Protein AF-A0A846SLR5-F1 (afdb_monomer_lite)

pLDDT: mean 85.59, std 12.92, range [47.41, 97.38]

Radius of gyration: 14.74 Å; chains: 1; bounding box: 40×34×34 Å

Sequence (86 aa):
MLKEQHCVSLMTTEVVEQQGGGGYKYSRFGVEDFLADSITLIQFESMGGEYSRSLIVRKMRRTKNDEDVHPLEISPHGITVHDIEE

Foldseek 3Di:
DVVVVVDDDDDDADDDPDDDDDDDAQHPVNVVVVVDQWGKDWDQQPDDDPARIWIATPHHPPDDDDGDIWGWDQDPVGIDTHDPDD

Structure (mmCIF, N/CA/C/O backbone):
data_AF-A0A846SLR5-F1
#
_entry.id   AF-A0A846SLR5-F1
#
loop_
_atom_site.group_PDB
_atom_site.id
_atom_site.type_symbol
_atom_site.label_atom_id
_atom_site.label_alt_id
_atom_site.label_comp_id
_atom_site.label_asym_id
_atom_site.label_entity_id
_atom_site.label_seq_id
_atom_site.pdbx_PDB_ins_code
_atom_site.Cartn_x
_atom_site.Cartn_y
_atom_site.Cartn_z
_atom_site.occupancy
_atom_site.B_iso_or_equiv
_atom_site.auth_seq_id
_atom_site.auth_comp_id
_atom_site.auth_asym_id
_atom_site.auth_atom_id
_atom_site.pdbx_PDB_model_num
ATOM 1 N N . MET A 1 1 ? -18.863 10.577 9.597 1.00 71.44 1 MET A N 1
ATOM 2 C CA . MET A 1 1 ? -19.320 10.446 8.194 1.00 71.44 1 MET A CA 1
ATOM 3 C C . MET A 1 1 ? -18.913 9.125 7.527 1.00 71.44 1 MET A C 1
ATOM 5 O O . MET A 1 1 ? -19.780 8.279 7.424 1.00 71.44 1 MET A O 1
ATOM 9 N N . LEU A 1 2 ? -17.654 8.861 7.119 1.00 85.69 2 LEU A N 1
ATOM 10 C CA . LEU A 1 2 ? -17.315 7.577 6.447 1.00 85.69 2 LEU A CA 1
ATOM 11 C C . LEU A 1 2 ? -17.403 6.349 7.372 1.00 85.69 2 LEU A C 1
ATOM 13 O O . LEU A 1 2 ? -18.016 5.351 7.015 1.00 85.69 2 LEU A O 1
ATOM 17 N N . LYS A 1 3 ? -16.882 6.444 8.603 1.00 86.12 3 LYS A N 1
ATOM 18 C CA . LYS A 1 3 ? -16.986 5.353 9.594 1.00 86.12 3 LYS A CA 1
ATOM 19 C C . LYS A 1 3 ? -18.427 5.011 9.990 1.00 86.12 3 LYS A C 1
ATOM 21 O O . LYS A 1 3 ? -18.700 3.884 10.379 1.00 86.12 3 LYS A O 1
ATOM 26 N N . GLU A 1 4 ? -19.340 5.974 9.887 1.00 94.06 4 GLU A N 1
ATOM 27 C CA . GLU A 1 4 ? -20.763 5.787 10.203 1.00 94.06 4 GLU A CA 1
ATOM 28 C C . GLU A 1 4 ? -21.518 5.034 9.101 1.00 94.06 4 GLU A C 1
ATOM 30 O O . GLU A 1 4 ? -22.603 4.530 9.355 1.00 94.06 4 GLU A O 1
ATOM 35 N N . GLN A 1 5 ? -20.963 4.928 7.887 1.00 94.19 5 GLN A N 1
ATOM 36 C CA . GLN A 1 5 ? -21.596 4.180 6.793 1.00 94.19 5 GLN A CA 1
ATOM 37 C C . GLN A 1 5 ? -21.445 2.658 6.944 1.00 94.19 5 GLN A C 1
ATOM 39 O O . GLN A 1 5 ? -21.983 1.914 6.131 1.00 94.19 5 GLN A O 1
ATOM 44 N N . HIS A 1 6 ? -20.707 2.187 7.959 1.00 91.56 6 HIS A N 1
ATOM 45 C CA . HIS A 1 6 ? -20.451 0.764 8.210 1.00 91.56 6 HIS A CA 1
ATOM 46 C C . HIS A 1 6 ? -19.908 -0.004 6.987 1.00 91.56 6 HIS A C 1
ATOM 48 O O . HIS A 1 6 ? -20.124 -1.207 6.854 1.00 91.56 6 HIS A O 1
ATOM 54 N N . CYS A 1 7 ? -19.176 0.677 6.103 1.00 93.88 7 CYS A N 1
ATOM 55 C CA . CYS A 1 7 ? -18.542 0.087 4.930 1.00 93.88 7 CYS A CA 1
ATOM 56 C C . CYS A 1 7 ? -17.013 0.061 5.064 1.00 93.88 7 CYS A C 1
ATOM 58 O O . CYS A 1 7 ? -16.412 0.870 5.776 1.00 93.88 7 CYS A O 1
ATOM 60 N N . VAL A 1 8 ? -16.372 -0.859 4.338 1.00 93.81 8 VAL A N 1
ATOM 61 C CA . VAL A 1 8 ? -14.921 -0.818 4.122 1.00 93.81 8 VAL A CA 1
ATOM 62 C C . VAL A 1 8 ? -14.639 0.266 3.089 1.00 93.81 8 VAL A C 1
ATOM 64 O O . VAL A 1 8 ? -15.214 0.258 2.003 1.00 93.81 8 VAL A O 1
ATOM 67 N N . SER A 1 9 ? -13.779 1.217 3.440 1.00 94.44 9 SER A N 1
ATOM 68 C CA . SER A 1 9 ? -13.421 2.345 2.579 1.00 94.44 9 SER A CA 1
ATOM 69 C C . SER A 1 9 ? -11.932 2.310 2.264 1.00 94.44 9 SER A C 1
ATOM 71 O O . SER A 1 9 ? -11.114 2.161 3.170 1.00 94.44 9 SER A O 1
ATOM 73 N N . LEU A 1 10 ? -11.593 2.502 0.990 1.00 94.44 10 LEU A N 1
ATOM 74 C CA . LEU A 1 10 ? -10.228 2.740 0.533 1.00 94.44 10 LEU A CA 1
ATOM 75 C C . LEU A 1 10 ? -10.099 4.210 0.130 1.00 94.44 10 LEU A C 1
ATOM 77 O O . LEU A 1 10 ? -10.927 4.724 -0.621 1.00 94.44 10 LEU A O 1
ATOM 81 N N . MET A 1 11 ? -9.069 4.884 0.634 1.00 93.31 11 MET A N 1
ATOM 82 C CA . MET A 1 11 ? -8.731 6.257 0.263 1.00 93.31 11 MET A CA 1
ATOM 83 C C . MET A 1 11 ? -7.354 6.263 -0.388 1.00 93.31 11 MET A C 1
ATOM 85 O O . MET A 1 11 ? -6.420 5.665 0.140 1.00 93.31 11 MET A O 1
ATOM 89 N N . THR A 1 12 ? -7.226 6.947 -1.520 1.00 93.81 12 THR A N 1
ATOM 90 C CA . THR A 1 12 ? -5.957 7.095 -2.237 1.00 93.81 12 THR A CA 1
ATOM 91 C C . THR A 1 12 ? -5.383 8.481 -1.987 1.00 93.81 12 THR A C 1
ATOM 93 O O . THR A 1 12 ? -6.095 9.478 -2.105 1.00 93.81 12 THR A O 1
ATOM 96 N N . THR A 1 13 ? -4.094 8.548 -1.679 1.00 92.06 13 THR A N 1
ATOM 97 C CA . THR A 1 13 ? -3.318 9.790 -1.625 1.00 92.06 13 THR A CA 1
ATOM 98 C C . THR A 1 13 ? -2.015 9.578 -2.381 1.00 92.06 13 THR A C 1
ATOM 100 O O . THR A 1 13 ? -1.585 8.444 -2.589 1.00 92.06 13 THR A O 1
ATOM 103 N N . GLU A 1 14 ? -1.404 10.667 -2.814 1.00 89.75 14 GLU A N 1
ATOM 104 C CA . GLU A 1 14 ? -0.087 10.663 -3.439 1.00 89.75 14 GLU A CA 1
ATOM 105 C C . GLU A 1 14 ? 0.963 11.137 -2.432 1.00 89.75 14 GLU A C 1
ATOM 107 O O . GLU A 1 14 ? 0.667 11.876 -1.491 1.00 89.75 14 GLU A O 1
ATOM 112 N N . VAL A 1 15 ? 2.210 10.737 -2.645 1.00 87.00 15 VAL A N 1
ATOM 113 C CA . VAL A 1 15 ? 3.355 11.251 -1.895 1.00 87.00 15 VAL A CA 1
ATOM 114 C C . VAL A 1 15 ? 4.278 11.925 -2.894 1.00 87.00 15 VAL A C 1
ATOM 116 O O . VAL A 1 15 ? 4.558 11.380 -3.957 1.00 87.00 15 VAL A O 1
ATOM 119 N N . VAL A 1 16 ? 4.734 13.131 -2.568 1.00 80.19 16 VAL A N 1
ATOM 120 C CA . VAL A 1 16 ? 5.751 13.805 -3.376 1.00 80.19 16 VAL A CA 1
ATOM 121 C C . VAL A 1 16 ? 7.093 13.153 -3.061 1.00 80.19 16 VAL A C 1
ATOM 123 O O . VAL A 1 16 ? 7.487 13.133 -1.894 1.00 80.19 16 VAL A O 1
ATOM 126 N N . GLU A 1 17 ? 7.785 12.634 -4.079 1.00 69.88 17 GLU A N 1
ATOM 127 C CA . GLU A 1 17 ? 9.133 12.081 -3.919 1.00 69.88 17 GLU A CA 1
ATOM 128 C C . GLU A 1 17 ? 10.051 13.126 -3.282 1.00 69.88 17 GLU A C 1
ATOM 130 O O . GLU A 1 17 ? 10.291 14.210 -3.823 1.00 69.88 17 GLU A O 1
ATOM 135 N N . GLN A 1 18 ? 10.527 12.822 -2.079 1.00 63.62 18 GLN A N 1
ATOM 136 C CA . GLN A 1 18 ? 11.270 13.779 -1.286 1.00 63.62 18 GLN A CA 1
ATOM 137 C C . GLN A 1 18 ? 12.752 13.709 -1.654 1.00 63.62 18 GLN A C 1
ATOM 139 O O . GLN A 1 18 ? 13.476 12.816 -1.219 1.00 63.62 18 GLN A O 1
ATOM 144 N N . GLN A 1 19 ? 13.226 14.682 -2.433 1.00 49.66 19 GLN A N 1
ATOM 145 C CA . GLN A 1 19 ? 14.661 14.893 -2.604 1.00 49.66 19 GLN A CA 1
ATOM 146 C C . GLN A 1 19 ? 15.236 15.550 -1.341 1.00 49.66 19 GLN A C 1
ATOM 148 O O . GLN A 1 19 ? 15.174 16.764 -1.166 1.00 49.66 19 GLN A O 1
ATOM 153 N N . GLY A 1 20 ? 15.790 14.723 -0.451 1.00 49.47 20 GLY A N 1
ATOM 154 C CA . GLY A 1 20 ? 16.640 15.157 0.659 1.00 49.47 20 GLY A CA 1
ATOM 155 C C . GLY A 1 20 ? 15.986 15.154 2.046 1.00 49.47 20 GLY A C 1
ATOM 156 O O . GLY A 1 20 ? 14.958 15.788 2.265 1.00 49.47 20 GLY A O 1
ATOM 157 N N . GLY A 1 21 ? 16.662 14.467 2.979 1.00 47.41 21 GLY A N 1
ATOM 158 C CA . GLY A 1 21 ? 16.851 14.738 4.420 1.00 47.41 21 GLY A CA 1
ATOM 159 C C . GLY A 1 21 ? 15.669 14.982 5.372 1.00 47.41 21 GLY A C 1
ATOM 160 O O . GLY A 1 21 ? 15.863 14.896 6.583 1.00 47.41 21 GLY A O 1
ATOM 161 N N . GLY A 1 22 ? 14.472 15.307 4.893 1.00 50.38 22 GLY A N 1
ATOM 162 C CA . GLY A 1 22 ? 13.282 15.463 5.723 1.00 50.38 22 GLY A CA 1
ATOM 163 C C . GLY A 1 22 ? 12.630 14.107 5.972 1.00 50.38 22 GLY A C 1
ATOM 164 O O . GLY A 1 22 ? 12.568 13.285 5.066 1.00 50.38 22 GLY A O 1
ATOM 165 N N . GLY A 1 23 ? 12.179 13.869 7.206 1.00 57.31 23 GLY A N 1
ATOM 166 C CA . GLY A 1 23 ? 11.647 12.574 7.638 1.00 57.31 23 GLY A CA 1
ATOM 167 C C . GLY A 1 23 ? 10.555 12.005 6.724 1.00 57.31 23 GLY A C 1
ATOM 168 O O . GLY A 1 23 ? 9.802 12.756 6.107 1.00 57.31 23 GLY A O 1
ATOM 169 N N . TYR A 1 24 ? 10.481 10.671 6.679 1.00 62.00 24 TYR A N 1
ATOM 170 C CA . TYR A 1 24 ? 9.563 9.902 5.836 1.00 62.00 24 TYR A CA 1
ATOM 171 C C . TYR A 1 24 ? 8.115 10.399 5.954 1.00 62.00 24 TYR A C 1
ATOM 173 O O . TYR A 1 24 ? 7.496 10.279 7.014 1.00 62.00 24 TYR A O 1
ATOM 181 N N . LYS A 1 25 ? 7.573 10.942 4.859 1.00 73.31 25 LYS A N 1
ATOM 182 C CA . LYS A 1 25 ? 6.146 11.251 4.721 1.00 73.31 25 LYS A CA 1
ATOM 183 C C . LYS A 1 25 ? 5.421 10.066 4.091 1.00 73.31 25 LYS A C 1
ATOM 185 O O . LYS A 1 25 ? 5.883 9.541 3.083 1.00 73.31 25 LYS A O 1
ATOM 190 N N . TYR A 1 26 ? 4.277 9.678 4.656 1.00 81.31 26 TYR A N 1
ATOM 191 C CA . TYR A 1 26 ? 3.429 8.610 4.104 1.00 81.31 26 TYR A CA 1
ATOM 192 C C . TYR A 1 26 ? 2.209 9.145 3.338 1.00 81.31 26 TYR A C 1
ATOM 194 O O . TYR A 1 26 ? 1.475 8.377 2.723 1.00 81.31 26 TYR A O 1
ATOM 202 N N . SER A 1 27 ? 2.012 10.464 3.351 1.00 82.44 27 SER A N 1
ATOM 203 C CA . SER A 1 27 ? 0.945 11.172 2.648 1.00 82.44 27 SER A CA 1
ATOM 204 C C . SER A 1 27 ? 1.380 12.588 2.263 1.00 82.44 27 SER A C 1
ATOM 206 O O . SER A 1 27 ? 2.370 13.115 2.787 1.00 82.44 27 SER A O 1
ATOM 208 N N . ARG A 1 28 ? 0.652 13.221 1.334 1.00 85.00 28 ARG A N 1
ATOM 209 C CA . ARG A 1 28 ? 0.987 14.551 0.800 1.00 85.00 28 ARG A CA 1
ATOM 210 C C . ARG A 1 28 ? 1.043 15.62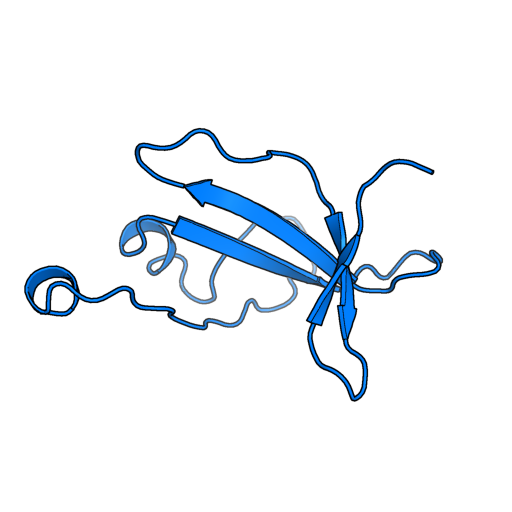1 1.887 1.00 85.00 28 ARG A C 1
ATOM 212 O O . ARG A 1 28 ? 1.994 16.409 1.923 1.00 85.00 28 ARG A O 1
ATOM 219 N N . PHE A 1 29 ? 0.035 15.660 2.758 1.00 85.81 29 PHE A N 1
ATOM 220 C CA . PHE A 1 29 ? -0.106 16.706 3.774 1.00 85.81 29 PHE A CA 1
ATOM 221 C C . PHE A 1 29 ? 0.254 16.237 5.188 1.00 85.81 29 PHE A C 1
ATOM 223 O O . PHE A 1 29 ? 0.400 17.075 6.078 1.00 85.81 29 PHE A O 1
ATOM 230 N N . GLY A 1 30 ? 0.438 14.930 5.404 1.00 83.00 30 GLY A N 1
ATOM 231 C CA . GLY A 1 30 ? 0.745 14.348 6.713 1.00 83.00 30 GLY A CA 1
ATOM 232 C C . GLY A 1 30 ? -0.452 14.314 7.667 1.00 83.00 30 GLY A C 1
ATOM 233 O O . GLY A 1 30 ? -0.305 13.913 8.816 1.00 83.00 30 GLY A O 1
ATOM 234 N N . VAL A 1 31 ? -1.636 14.740 7.223 1.00 86.69 31 VAL A N 1
ATOM 235 C CA . VAL A 1 31 ? -2.874 14.739 8.024 1.00 86.69 31 VAL A CA 1
ATOM 236 C C . VAL A 1 31 ? -3.616 13.416 7.847 1.00 86.69 31 VAL A C 1
ATOM 238 O O . VAL A 1 31 ? -4.241 12.898 8.774 1.00 86.69 31 VAL A O 1
ATOM 241 N N . GLU A 1 32 ? -3.518 12.846 6.653 1.00 88.38 32 GLU A N 1
ATOM 242 C CA . GLU A 1 32 ? -4.172 11.619 6.223 1.00 88.38 32 GLU A CA 1
ATOM 243 C C . GLU A 1 32 ? -3.795 10.436 7.130 1.00 88.38 32 GLU A C 1
ATOM 245 O O . GLU A 1 32 ? -4.655 9.637 7.508 1.00 88.38 32 GLU A O 1
ATOM 250 N N . ASP A 1 33 ? -2.543 10.400 7.588 1.00 86.12 33 ASP A N 1
ATOM 251 C CA . ASP A 1 33 ? -1.983 9.362 8.460 1.00 86.12 33 ASP A CA 1
ATOM 252 C C . ASP A 1 33 ? -2.716 9.261 9.814 1.00 86.12 33 ASP A C 1
ATOM 254 O O . ASP A 1 33 ? -2.788 8.190 10.438 1.00 86.12 33 ASP A O 1
ATOM 258 N N . PHE A 1 34 ? -3.274 10.383 10.285 1.00 87.50 34 PHE A N 1
ATOM 259 C CA . PHE A 1 34 ? -4.021 10.469 11.541 1.00 87.50 34 PHE A CA 1
ATOM 260 C C . PHE A 1 34 ? -5.495 10.106 11.368 1.00 87.50 34 PHE A C 1
ATOM 262 O O . PHE A 1 34 ? -6.096 9.539 12.289 1.00 87.50 34 PHE A O 1
ATOM 269 N N . LEU A 1 35 ? -6.060 10.403 10.196 1.00 90.06 35 LEU A N 1
ATOM 270 C CA . LEU A 1 35 ? -7.447 10.098 9.849 1.00 90.06 35 LEU A CA 1
ATOM 271 C C . LEU A 1 35 ? -7.645 8.602 9.586 1.00 90.06 35 LEU A C 1
ATOM 273 O O . LEU A 1 35 ? -8.658 8.033 10.002 1.00 90.06 35 LEU A O 1
ATOM 277 N N . ALA A 1 36 ? -6.678 7.965 8.926 1.00 91.88 36 ALA A N 1
ATOM 278 C CA . ALA A 1 36 ? -6.766 6.567 8.539 1.00 91.88 36 ALA A CA 1
ATOM 279 C C . ALA A 1 36 ? -6.423 5.611 9.695 1.00 91.88 36 ALA A C 1
ATOM 281 O O . ALA A 1 36 ? -5.475 5.814 10.464 1.00 91.88 36 ALA A O 1
ATOM 282 N N . ASP A 1 37 ? -7.187 4.523 9.811 1.00 93.88 37 ASP A N 1
ATOM 283 C CA . ASP A 1 37 ? -6.861 3.423 10.727 1.00 93.88 37 ASP A CA 1
ATOM 284 C C . ASP A 1 37 ? -5.811 2.474 10.139 1.00 93.88 37 ASP A C 1
ATOM 286 O O . ASP A 1 37 ? -5.061 1.855 10.899 1.00 93.88 37 ASP A O 1
ATOM 290 N N . SER A 1 38 ? -5.728 2.417 8.809 1.00 94.19 38 SER A N 1
ATOM 291 C CA . SER A 1 38 ? -4.781 1.619 8.039 1.00 94.19 38 SER A CA 1
ATOM 292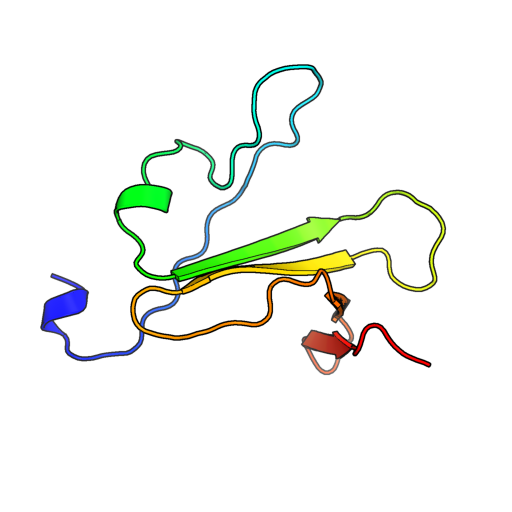 C C . SER A 1 38 ? -4.027 2.481 7.028 1.00 94.19 38 SER A C 1
ATOM 294 O O . SER A 1 38 ? -4.614 3.382 6.431 1.00 94.19 38 SER A O 1
ATOM 296 N N . ILE A 1 39 ? -2.742 2.203 6.825 1.00 94.50 39 ILE A N 1
ATOM 297 C CA . ILE A 1 39 ? -1.897 2.868 5.827 1.00 94.50 39 ILE A CA 1
ATOM 298 C C . ILE A 1 39 ? -1.153 1.782 5.057 1.00 94.50 39 ILE A C 1
ATOM 300 O O . ILE A 1 39 ? -0.414 1.002 5.658 1.00 94.50 39 ILE A O 1
ATOM 304 N N . THR A 1 40 ? -1.328 1.771 3.739 1.00 94.94 40 THR A N 1
ATOM 305 C CA . THR A 1 40 ? -0.608 0.900 2.807 1.00 94.94 40 THR A CA 1
ATOM 306 C C . THR A 1 40 ? 0.123 1.791 1.819 1.00 94.94 40 THR A C 1
ATOM 308 O O . THR A 1 40 ? -0.491 2.682 1.231 1.00 94.94 40 THR A O 1
ATOM 311 N N . LEU A 1 41 ? 1.426 1.575 1.664 1.00 93.69 41 LEU A N 1
ATOM 312 C CA . LEU A 1 41 ? 2.247 2.315 0.714 1.00 93.69 41 LEU A CA 1
ATOM 313 C C . LEU A 1 41 ? 2.574 1.435 -0.480 1.00 93.69 41 LEU A C 1
ATOM 315 O O . LEU A 1 41 ? 2.944 0.280 -0.304 1.00 93.69 41 LEU A O 1
ATOM 319 N N . ILE A 1 42 ? 2.465 2.022 -1.669 1.00 93.38 42 ILE A N 1
ATOM 320 C CA . ILE A 1 42 ? 3.017 1.484 -2.908 1.00 93.38 42 ILE A CA 1
ATOM 321 C C . ILE A 1 42 ? 4.175 2.397 -3.282 1.00 93.38 42 ILE A C 1
ATOM 323 O O . ILE A 1 42 ? 3.977 3.605 -3.438 1.00 93.38 42 ILE A O 1
ATOM 327 N N . GLN A 1 43 ? 5.372 1.837 -3.383 1.00 89.12 43 GLN A N 1
ATOM 328 C CA . GLN A 1 43 ? 6.594 2.593 -3.631 1.00 89.12 43 GLN A CA 1
ATOM 329 C C . GLN A 1 43 ? 7.223 2.141 -4.942 1.00 89.12 43 GLN A C 1
ATOM 331 O O . GLN A 1 43 ? 7.093 0.986 -5.344 1.00 89.12 43 GLN A O 1
ATOM 336 N N . PHE A 1 44 ? 7.857 3.080 -5.641 1.00 88.06 44 PHE A N 1
ATOM 337 C CA . PHE A 1 44 ? 8.713 2.766 -6.774 1.00 88.06 44 PHE A CA 1
ATOM 338 C C . PHE A 1 44 ? 10.141 2.586 -6.260 1.00 88.06 44 PHE A C 1
ATOM 340 O O . PHE A 1 44 ? 10.698 3.495 -5.644 1.00 88.06 44 PHE A O 1
ATOM 347 N N . GLU A 1 45 ? 10.722 1.421 -6.521 1.00 82.81 45 GLU A N 1
ATOM 348 C CA . GLU A 1 45 ? 12.090 1.087 -6.143 1.00 82.81 45 GLU A CA 1
ATOM 349 C C . GLU A 1 45 ? 12.992 1.292 -7.364 1.00 82.81 45 GLU A C 1
ATOM 351 O O . GLU A 1 45 ? 12.847 0.631 -8.391 1.00 82.81 45 GLU A O 1
ATOM 356 N N . SER A 1 46 ? 13.931 2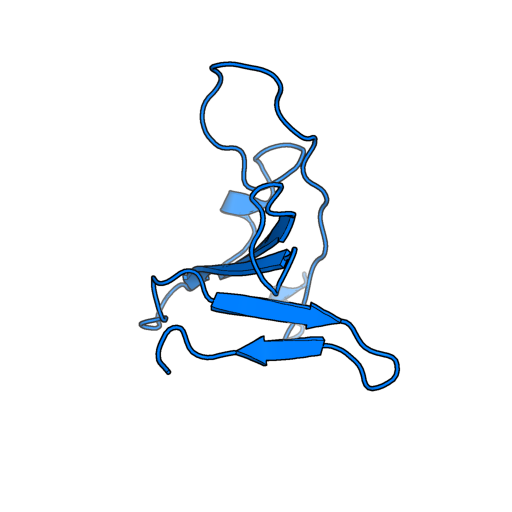.234 -7.267 1.00 70.12 46 SER A N 1
ATOM 357 C CA . SER A 1 46 ? 14.844 2.587 -8.370 1.00 70.12 46 SER A CA 1
ATOM 358 C C . SER A 1 46 ? 15.981 1.562 -8.566 1.00 70.12 46 SER A C 1
ATOM 360 O O . SER A 1 46 ? 16.731 1.615 -9.541 1.00 70.12 46 SER A O 1
ATOM 362 N N . MET A 1 47 ? 16.142 0.612 -7.640 1.00 63.72 47 MET A N 1
ATOM 363 C CA . MET A 1 47 ? 17.296 -0.287 -7.593 1.00 63.72 47 MET A CA 1
ATOM 364 C C . MET A 1 47 ? 17.012 -1.638 -8.257 1.00 63.72 47 MET A C 1
ATOM 366 O O . MET A 1 47 ? 16.562 -2.552 -7.586 1.00 63.72 47 MET A O 1
ATOM 370 N N . GLY A 1 48 ? 17.325 -1.750 -9.554 1.00 62.00 48 GLY A N 1
ATOM 371 C CA . GLY A 1 48 ? 17.862 -2.930 -10.269 1.00 62.00 48 GLY A CA 1
ATOM 372 C C . GLY A 1 48 ? 17.254 -4.341 -10.123 1.00 62.00 48 GLY A C 1
ATOM 373 O O . GLY A 1 48 ? 17.793 -5.255 -10.743 1.00 62.00 48 GLY A O 1
ATOM 374 N N . GLY A 1 49 ? 16.210 -4.553 -9.325 1.00 69.62 49 GLY A N 1
ATOM 375 C CA . GLY A 1 49 ? 15.542 -5.840 -9.139 1.00 69.62 49 GLY A CA 1
ATOM 376 C C . G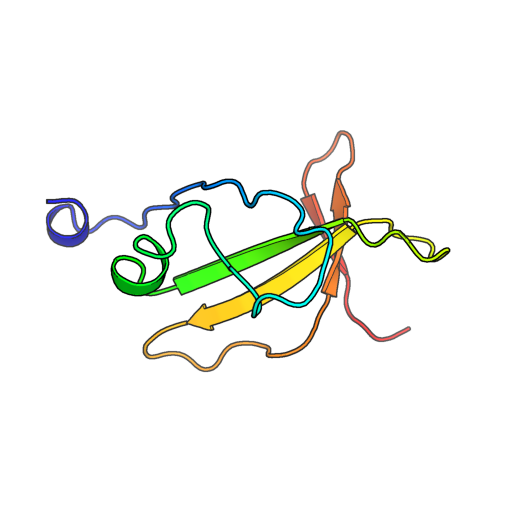LY A 1 49 ? 14.571 -6.177 -10.272 1.00 69.62 49 GLY A C 1
ATOM 377 O O . GLY A 1 49 ? 14.283 -5.343 -11.130 1.00 69.62 49 GLY A O 1
ATOM 378 N N . GLU A 1 50 ? 14.045 -7.404 -10.255 1.00 72.94 50 GLU A N 1
ATOM 379 C CA . GLU A 1 50 ? 13.011 -7.858 -11.200 1.00 72.94 50 GLU A CA 1
ATOM 380 C C . GLU A 1 50 ? 11.739 -6.997 -11.114 1.00 72.94 50 GLU A C 1
ATOM 382 O O . GLU A 1 50 ? 11.120 -6.677 -12.130 1.00 72.94 50 GLU A O 1
ATOM 387 N N . TYR A 1 51 ? 11.407 -6.537 -9.905 1.00 78.44 51 TYR A N 1
ATOM 388 C CA . TYR A 1 51 ? 10.269 -5.666 -9.645 1.00 78.44 51 TYR A CA 1
ATOM 389 C C . TYR A 1 51 ? 10.726 -4.244 -9.333 1.00 78.44 51 TYR A C 1
ATOM 391 O O . TYR A 1 51 ? 11.535 -4.003 -8.441 1.00 78.44 51 TYR A O 1
ATOM 399 N N . SER A 1 52 ? 10.138 -3.276 -10.037 1.00 86.06 52 SER A N 1
ATOM 400 C CA . SER A 1 52 ? 10.383 -1.849 -9.807 1.00 86.06 52 SER A CA 1
ATOM 401 C C . SER A 1 52 ? 9.422 -1.234 -8.783 1.00 86.06 52 SER A C 1
ATOM 403 O O . SER A 1 52 ? 9.369 -0.013 -8.643 1.00 86.06 52 SER A O 1
ATOM 405 N N . ARG A 1 53 ? 8.550 -2.036 -8.162 1.00 91.25 53 ARG A N 1
ATOM 406 C CA . ARG A 1 53 ? 7.549 -1.568 -7.199 1.00 91.25 53 ARG A CA 1
ATOM 407 C C . ARG A 1 53 ? 7.490 -2.494 -6.000 1.00 91.25 53 ARG A C 1
ATOM 409 O O . ARG A 1 53 ? 7.665 -3.702 -6.137 1.00 91.25 53 ARG A O 1
ATOM 416 N N . SER A 1 54 ? 7.174 -1.912 -4.857 1.00 92.94 54 SER A N 1
ATOM 417 C CA . SER A 1 54 ? 6.993 -2.611 -3.594 1.00 92.94 54 SER A CA 1
ATOM 418 C C . SER A 1 54 ? 5.705 -2.158 -2.905 1.00 92.94 54 SER A C 1
ATOM 420 O O . SER A 1 54 ? 5.166 -1.081 -3.193 1.00 92.94 54 SER A O 1
ATOM 422 N N . LEU A 1 55 ? 5.186 -2.996 -2.011 1.00 94.62 55 LEU A N 1
ATOM 423 C CA . LEU A 1 55 ? 4.042 -2.712 -1.159 1.00 94.62 55 LEU A CA 1
ATOM 424 C C . LEU A 1 55 ? 4.384 -3.029 0.297 1.00 94.62 55 LEU A C 1
ATOM 426 O O . LEU A 1 55 ? 4.934 -4.082 0.600 1.00 94.62 55 LEU A O 1
ATOM 430 N N . ILE A 1 56 ? 4.007 -2.130 1.205 1.00 94.19 56 ILE A N 1
ATOM 431 C CA . ILE A 1 56 ? 4.123 -2.341 2.654 1.00 94.19 56 ILE A CA 1
ATOM 432 C C . ILE A 1 56 ? 2.857 -1.878 3.373 1.00 94.19 56 ILE A C 1
ATOM 434 O O . ILE A 1 56 ? 2.298 -0.812 3.083 1.00 94.19 56 ILE A O 1
ATOM 438 N N . VAL A 1 57 ? 2.419 -2.652 4.367 1.00 95.19 57 VAL A N 1
ATOM 439 C CA . VAL A 1 57 ? 1.384 -2.229 5.316 1.00 95.19 57 VAL A CA 1
ATOM 440 C C . VAL A 1 57 ? 2.056 -1.486 6.466 1.00 95.19 57 VAL A C 1
ATOM 442 O O . VAL A 1 57 ? 2.571 -2.068 7.413 1.00 95.19 57 VAL A O 1
ATOM 445 N N . ARG A 1 58 ? 2.051 -0.154 6.408 1.00 92.56 58 ARG A N 1
ATOM 446 C CA . ARG A 1 58 ? 2.732 0.678 7.409 1.00 92.56 58 ARG A CA 1
ATOM 447 C C . ARG A 1 58 ? 1.988 0.759 8.737 1.00 92.56 58 ARG A C 1
ATOM 449 O O . ARG A 1 58 ? 2.593 1.031 9.772 1.00 92.56 58 ARG A O 1
ATOM 456 N N . LYS A 1 59 ? 0.666 0.605 8.702 1.00 93.06 59 LYS A N 1
ATOM 457 C CA . LYS A 1 59 ? -0.208 0.709 9.872 1.00 93.06 59 LYS A CA 1
ATOM 458 C C . LYS A 1 59 ? -1.467 -0.110 9.637 1.00 93.06 59 LYS A C 1
ATOM 460 O O . LYS A 1 59 ? -2.107 0.054 8.603 1.00 93.06 59 LYS A O 1
ATOM 465 N N . MET A 1 60 ? -1.874 -0.891 10.633 1.00 96.06 60 MET A N 1
ATOM 466 C CA . MET A 1 60 ? -3.184 -1.540 10.686 1.00 96.06 60 MET A CA 1
ATOM 467 C C . MET A 1 60 ? -3.688 -1.547 12.136 1.00 96.06 60 MET A C 1
ATOM 469 O O . MET A 1 60 ? -3.268 -2.354 12.963 1.00 96.06 60 MET A O 1
ATOM 473 N N . ARG A 1 61 ? -4.561 -0.607 12.519 1.00 93.62 61 ARG A N 1
ATOM 474 C CA . ARG A 1 61 ? -5.060 -0.563 13.908 1.00 93.62 61 ARG A CA 1
ATOM 475 C C . ARG A 1 61 ? -5.891 -1.809 14.236 1.00 93.62 61 ARG A C 1
ATOM 477 O O . ARG A 1 61 ? -6.818 -2.137 13.507 1.00 93.62 61 ARG A O 1
ATOM 484 N N . ARG A 1 62 ? -5.645 -2.388 15.421 1.00 94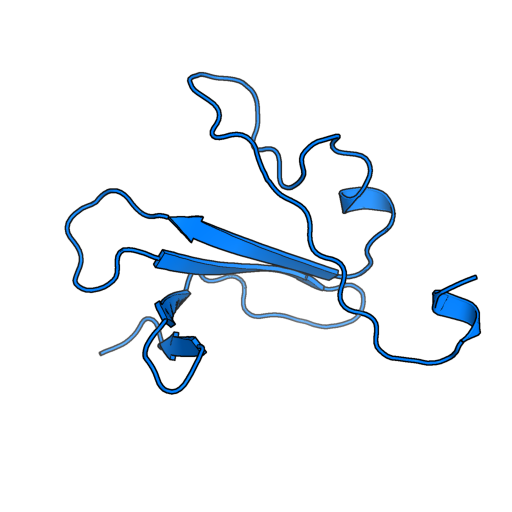.88 62 ARG A N 1
ATOM 485 C CA . ARG A 1 62 ? -6.363 -3.543 16.016 1.00 94.88 62 ARG A CA 1
ATOM 486 C C . ARG A 1 62 ? -6.083 -4.905 15.370 1.00 94.88 62 ARG A C 1
ATOM 488 O O . ARG A 1 62 ? -6.751 -5.875 15.720 1.00 94.88 62 ARG A O 1
ATOM 495 N N . THR A 1 63 ? -5.094 -5.006 14.488 1.00 95.00 63 THR A N 1
ATOM 496 C CA . THR A 1 63 ? -4.734 -6.269 13.833 1.00 95.00 63 THR A CA 1
ATOM 497 C C . THR A 1 63 ? -3.223 -6.335 13.659 1.00 95.00 63 THR A C 1
ATOM 499 O O . THR A 1 63 ? -2.600 -5.318 13.378 1.00 95.00 63 THR A O 1
ATOM 502 N N . LYS A 1 64 ? -2.629 -7.519 13.842 1.00 95.00 64 LYS A N 1
ATOM 503 C CA . LYS A 1 64 ? -1.230 -7.743 13.467 1.00 95.00 64 LYS A CA 1
ATOM 504 C C . LYS A 1 64 ? -1.162 -7.816 11.942 1.00 95.00 64 LYS A C 1
ATOM 506 O O . LYS A 1 64 ? -1.889 -8.612 11.354 1.00 95.00 64 LYS A O 1
ATOM 511 N N . ASN A 1 65 ? -0.330 -6.988 11.328 1.00 93.69 65 ASN A N 1
ATOM 512 C CA . ASN A 1 65 ? -0.045 -7.040 9.899 1.00 93.69 65 ASN A CA 1
ATOM 513 C C . ASN A 1 65 ? 1.369 -7.563 9.652 1.00 93.69 65 ASN A C 1
ATOM 515 O O . ASN A 1 65 ? 2.177 -7.612 10.578 1.00 93.69 65 ASN A O 1
ATOM 519 N N . ASP A 1 66 ? 1.625 -7.949 8.406 1.00 94.00 66 ASP A N 1
ATOM 520 C CA . ASP A 1 66 ? 2.980 -8.173 7.922 1.00 94.00 66 ASP A CA 1
ATOM 521 C C . ASP A 1 66 ? 3.739 -6.839 7.902 1.00 94.00 66 ASP A C 1
ATOM 523 O O . ASP A 1 66 ? 3.192 -5.825 7.451 1.00 94.00 66 ASP A O 1
ATOM 527 N N . GLU A 1 67 ? 4.936 -6.826 8.478 1.00 91.94 67 GLU A N 1
ATOM 528 C CA . GLU A 1 67 ? 5.782 -5.634 8.604 1.00 91.94 67 GLU A CA 1
ATOM 529 C C . GLU A 1 67 ? 6.845 -5.560 7.502 1.00 91.94 67 GLU A C 1
ATOM 531 O O . GLU A 1 67 ? 7.565 -4.557 7.428 1.00 91.94 67 GLU A O 1
ATOM 536 N N . ASP A 1 68 ? 6.912 -6.570 6.635 1.00 93.75 68 ASP A N 1
ATOM 537 C CA . ASP A 1 68 ? 7.900 -6.635 5.578 1.00 93.75 68 ASP A CA 1
ATOM 538 C C . ASP A 1 68 ? 7.482 -5.865 4.305 1.00 93.75 68 ASP A C 1
ATOM 540 O O . ASP A 1 68 ? 6.338 -5.429 4.117 1.00 93.75 68 ASP A O 1
ATOM 544 N N . VAL A 1 69 ? 8.463 -5.634 3.427 1.00 92.75 69 VAL A N 1
ATOM 545 C CA . VAL A 1 69 ? 8.291 -4.955 2.135 1.00 92.75 69 VAL A CA 1
ATOM 546 C C . VAL A 1 69 ? 8.170 -6.009 1.040 1.00 92.75 69 VAL A C 1
ATOM 548 O O . VAL A 1 69 ? 9.148 -6.675 0.712 1.00 92.75 69 VAL A O 1
ATOM 551 N N . HIS A 1 70 ? 6.989 -6.123 0.442 1.00 94.00 70 HIS A N 1
ATOM 552 C CA . HIS A 1 70 ? 6.700 -7.133 -0.573 1.00 94.00 70 HIS A CA 1
ATOM 553 C C . HIS A 1 70 ? 6.889 -6.585 -1.990 1.00 94.00 70 HIS A C 1
ATOM 555 O O . HIS A 1 70 ? 6.430 -5.471 -2.266 1.00 94.00 70 HIS A O 1
ATOM 561 N N . PRO A 1 71 ? 7.493 -7.340 -2.925 1.00 94.19 71 PRO A N 1
ATOM 562 C CA . PRO A 1 71 ? 7.510 -6.956 -4.331 1.00 94.19 71 PRO A CA 1
ATOM 563 C C . PRO A 1 71 ? 6.092 -6.880 -4.910 1.00 94.19 71 PRO A C 1
ATOM 565 O O . PRO A 1 71 ? 5.208 -7.670 -4.574 1.00 94.19 71 PRO A O 1
ATOM 568 N N . LEU A 1 72 ? 5.871 -5.911 -5.797 1.00 93.88 72 LEU A N 1
ATOM 569 C CA . LEU A 1 72 ? 4.577 -5.643 -6.414 1.00 93.88 72 LEU A CA 1
ATOM 570 C C . LEU A 1 72 ? 4.702 -5.616 -7.937 1.00 93.88 72 LEU A C 1
ATOM 572 O O . LEU A 1 72 ? 5.443 -4.811 -8.504 1.00 93.88 72 LEU A O 1
ATOM 576 N N . GLU A 1 73 ? 3.889 -6.415 -8.613 1.00 93.12 73 GLU A N 1
ATOM 577 C CA . GLU A 1 73 ? 3.735 -6.374 -10.063 1.00 93.12 73 GLU A CA 1
ATOM 578 C C . GLU A 1 73 ? 2.381 -5.765 -10.440 1.00 93.12 73 GLU A C 1
ATOM 580 O O . GLU A 1 73 ? 1.351 -6.063 -9.836 1.00 93.12 73 GLU A O 1
ATOM 585 N N . ILE A 1 74 ? 2.373 -4.907 -11.464 1.00 93.56 74 ILE A N 1
ATOM 586 C CA . ILE A 1 74 ? 1.143 -4.413 -12.089 1.00 93.56 74 ILE A CA 1
ATOM 587 C C . ILE A 1 74 ? 1.171 -4.847 -13.550 1.00 93.56 74 ILE A C 1
ATOM 589 O O . ILE A 1 74 ? 1.953 -4.315 -14.340 1.00 93.56 74 ILE A O 1
ATOM 593 N N . SER A 1 75 ? 0.311 -5.798 -13.902 1.00 93.69 75 SER A N 1
ATOM 594 C CA . SER A 1 75 ? 0.203 -6.375 -15.242 1.00 93.69 75 SER A CA 1
ATOM 595 C C . SER A 1 75 ? -1.170 -6.057 -15.863 1.00 93.69 75 SER A C 1
ATOM 597 O O . SER A 1 75 ? -2.041 -5.491 -15.193 1.00 93.69 75 SER A O 1
ATOM 599 N N . PRO A 1 76 ? -1.437 -6.447 -17.125 1.00 97.38 76 PRO A N 1
ATOM 600 C CA . PRO A 1 76 ? -2.779 -6.355 -17.707 1.00 97.38 76 PRO A CA 1
ATOM 601 C C . PRO A 1 76 ? -3.875 -7.094 -16.913 1.00 97.38 76 PRO A C 1
ATOM 603 O O . PRO A 1 76 ? -5.055 -6.834 -17.136 1.00 97.38 76 PRO A O 1
ATOM 606 N N . HIS A 1 77 ? -3.504 -7.991 -15.992 1.00 96.69 77 HIS A N 1
ATOM 607 C CA . HIS A 1 77 ? -4.427 -8.742 -15.134 1.00 96.69 77 HIS A CA 1
ATOM 608 C C . HIS A 1 77 ? -4.646 -8.088 -13.759 1.00 96.69 77 HIS A C 1
ATOM 610 O O . HIS A 1 77 ? -5.411 -8.611 -12.951 1.00 96.69 77 HIS A O 1
ATOM 616 N N . GLY A 1 78 ? -4.014 -6.942 -13.493 1.00 96.19 78 GLY A N 1
ATOM 617 C CA . GLY A 1 78 ? -4.129 -6.214 -12.234 1.00 96.19 78 GLY A CA 1
ATOM 618 C C . GLY A 1 78 ? -2.864 -6.287 -11.383 1.00 96.19 78 GLY A C 1
ATOM 619 O O . GLY A 1 78 ? -1.753 -6.343 -11.907 1.00 96.19 78 GLY A O 1
ATOM 620 N N . ILE A 1 79 ? -3.055 -6.207 -10.066 1.00 95.44 79 ILE A N 1
ATOM 621 C CA . ILE A 1 79 ? -1.985 -6.134 -9.069 1.00 95.44 79 ILE A CA 1
ATOM 622 C C . ILE A 1 79 ? -1.692 -7.532 -8.518 1.00 95.44 79 ILE A C 1
ATOM 624 O O . ILE A 1 79 ? -2.612 -8.195 -8.035 1.00 95.44 79 ILE A O 1
ATOM 628 N N . THR A 1 80 ? -0.418 -7.920 -8.511 1.00 95.81 80 THR A N 1
ATOM 629 C CA . THR A 1 80 ? 0.093 -9.130 -7.851 1.00 95.81 80 THR A CA 1
ATOM 630 C C . THR A 1 80 ? 1.109 -8.725 -6.785 1.00 95.81 80 THR A C 1
ATOM 632 O O . THR A 1 80 ? 2.047 -7.986 -7.082 1.00 95.81 80 THR A O 1
ATOM 635 N N . VAL A 1 81 ? 0.910 -9.182 -5.547 1.00 95.19 81 VAL A N 1
ATOM 636 C CA . VAL A 1 81 ? 1.870 -9.028 -4.441 1.00 95.19 81 VAL A CA 1
ATOM 637 C C . VAL A 1 81 ? 2.627 -10.343 -4.315 1.00 95.19 81 VAL A C 1
ATOM 639 O O . VAL A 1 81 ? 1.987 -11.392 -4.243 1.00 95.19 81 VAL A O 1
ATOM 642 N N . HIS A 1 82 ? 3.953 -10.280 -4.311 1.00 93.62 82 HIS A N 1
ATOM 643 C CA . HIS A 1 82 ? 4.822 -1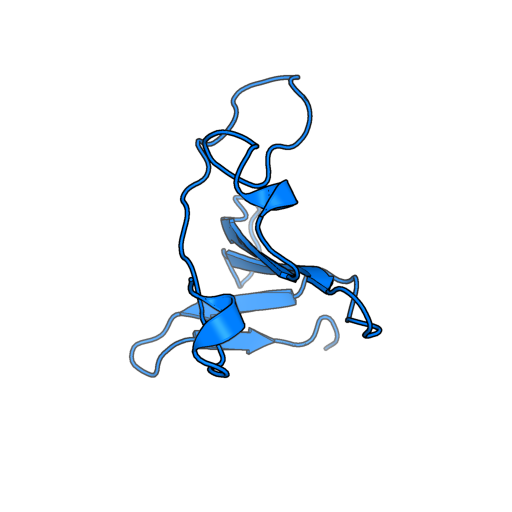1.449 -4.206 1.00 93.62 82 HIS A CA 1
ATOM 644 C C . HIS A 1 82 ? 5.343 -11.616 -2.776 1.00 93.62 82 HIS A C 1
ATOM 646 O O . HIS A 1 82 ? 5.464 -10.643 -2.025 1.00 93.62 82 HIS A O 1
ATOM 652 N N . ASP A 1 83 ? 5.653 -12.850 -2.399 1.00 90.75 83 ASP A N 1
ATOM 653 C CA . ASP A 1 83 ? 6.356 -13.128 -1.149 1.00 90.75 83 ASP A CA 1
ATOM 654 C C . ASP A 1 83 ? 7.833 -12.718 -1.272 1.00 90.75 83 ASP A C 1
ATOM 656 O O . ASP A 1 83 ? 8.365 -12.530 -2.366 1.00 90.75 83 ASP A O 1
ATOM 660 N N . ILE A 1 84 ? 8.492 -12.511 -0.133 1.00 83.38 84 ILE A N 1
ATOM 661 C CA . ILE A 1 84 ? 9.894 -12.058 -0.084 1.00 83.38 84 ILE A CA 1
ATOM 662 C C . ILE A 1 84 ? 10.868 -13.232 -0.265 1.00 83.38 84 ILE A C 1
ATOM 664 O O . ILE A 1 84 ? 12.048 -13.025 -0.544 1.00 83.38 84 ILE A O 1
ATOM 668 N N . GLU A 1 85 ? 10.371 -14.461 -0.130 1.00 73.19 85 GLU A N 1
ATOM 669 C CA . GLU A 1 85 ? 11.136 -15.692 -0.299 1.00 73.19 85 GLU A CA 1
ATOM 670 C C . GLU A 1 85 ? 10.920 -16.293 -1.700 1.00 73.19 85 GLU A C 1
ATOM 672 O O . GLU A 1 85 ? 9.786 -16.554 -2.101 1.00 73.19 85 GLU A O 1
ATOM 677 N N . GLU A 1 86 ? 12.028 -16.570 -2.396 1.00 51.78 86 GLU A N 1
ATOM 678 C CA . GLU A 1 86 ? 12.192 -17.767 -3.239 1.00 51.78 86 GLU A CA 1
ATOM 679 C C . GLU A 1 86 ? 13.162 -18.734 -2.549 1.00 51.78 86 GLU A C 1
ATOM 681 O O . GLU A 1 86 ? 14.220 -18.265 -2.057 1.00 51.78 86 GLU A O 1
#

Secondary structure (DSSP, 8-state):
-TGGGTS------------SSS---SSSSSSHHHH-SEEEEEEE--SSSS-SEEEEEEEETTS----S-EEEEEETTEEEEPPS--